Protein AF-A0A928E2N6-F1 (afdb_monomer)

Radius of gyration: 19.82 Å; Cα contacts (8 Å, |Δi|>4): 132; chains: 1; bounding box: 43×44×57 Å

pLDDT: mean 77.63, std 20.13, range [38.91, 95.31]

Secondary structure (DSSP, 8-state):
--------------------S----EEEEEEEEE-TTS-EEEEEEEE-TTS-EEEEESSTT-EEEEEEE-TTS-EEE-----SSGGG-

Solvent-accessible surface area (backbone atoms only — not comparable to full-atom values): 5846 Å² total; per-residue (Å²): 136,86,81,79,88,91,83,84,79,84,86,77,85,83,75,92,81,87,79,89,82,78,82,74,55,52,69,47,78,44,85,60,45,67,48,98,90,67,51,81,33,38,32,40,38,36,36,48,96,86,70,34,35,40,30,33,28,74,59,89,66,38,71,52,39,37,33,38,62,48,100,88,63,53,73,43,71,77,55,86,67,52,99,45,66,89,71,109

Structure (mmCIF, N/CA/C/O backbone):
data_AF-A0A928E2N6-F1
#
_entry.id   AF-A0A928E2N6-F1
#
loop_
_atom_site.group_PDB
_atom_site.id
_atom_site.type_symbol
_atom_site.label_atom_id
_atom_site.label_alt_id
_atom_site.label_comp_id
_atom_site.label_asym_id
_atom_site.label_entity_id
_atom_site.label_seq_id
_atom_site.pdbx_PDB_ins_code
_atom_site.Cartn_x
_atom_site.Cartn_y
_atom_site.Cartn_z
_atom_site.occupancy
_atom_site.B_iso_or_equiv
_atom_site.auth_seq_id
_atom_site.auth_comp_id
_atom_site.auth_asym_id
_atom_site.auth_atom_id
_atom_site.pdbx_PDB_model_num
ATOM 1 N N . MET A 1 1 ? 3.689 33.972 -41.302 1.00 46.59 1 MET A N 1
ATOM 2 C CA . MET A 1 1 ? 4.862 33.084 -41.134 1.00 46.59 1 MET A CA 1
ATOM 3 C C . MET A 1 1 ? 5.228 33.074 -39.656 1.00 46.5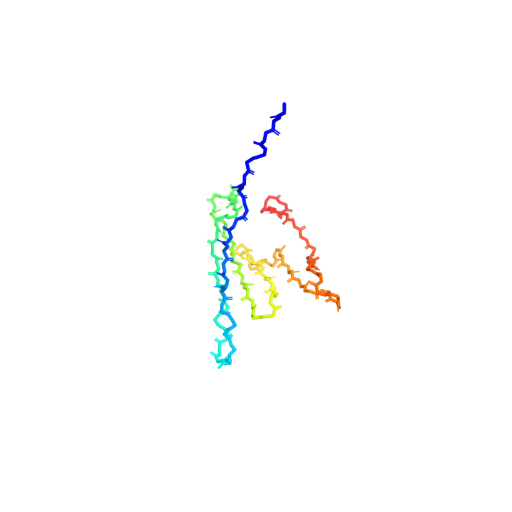9 1 MET A C 1
ATOM 5 O O . MET A 1 1 ? 6.034 33.877 -39.213 1.00 46.59 1 MET A O 1
ATOM 9 N N . SER A 1 2 ? 4.521 32.249 -38.882 1.00 40.22 2 SER A N 1
ATOM 10 C CA . SER A 1 2 ? 4.717 32.106 -37.435 1.00 40.22 2 SER A CA 1
ATOM 11 C C . SER A 1 2 ? 5.978 31.276 -37.192 1.00 40.22 2 SER A C 1
ATOM 13 O O . SER A 1 2 ? 6.051 30.138 -37.656 1.00 40.22 2 SER A O 1
ATOM 15 N N . ARG A 1 3 ? 6.998 31.858 -36.550 1.00 46.84 3 ARG A N 1
ATOM 16 C CA . ARG A 1 3 ? 8.234 31.157 -36.186 1.00 46.84 3 ARG A CA 1
ATOM 17 C C . ARG A 1 3 ? 8.151 30.699 -34.725 1.00 46.84 3 ARG A C 1
ATOM 19 O O . ARG A 1 3 ? 8.167 31.509 -33.810 1.00 46.84 3 ARG A O 1
ATOM 26 N N . LEU A 1 4 ? 8.006 29.381 -34.613 1.00 46.31 4 LEU A N 1
ATOM 27 C CA . LEU A 1 4 ? 8.166 28.431 -33.505 1.00 46.31 4 LEU A CA 1
ATOM 28 C C . LEU A 1 4 ? 8.937 28.913 -32.248 1.00 46.31 4 LEU A C 1
ATOM 30 O O . LEU A 1 4 ? 10.045 29.430 -32.401 1.00 46.31 4 LEU A O 1
ATOM 34 N N . PRO A 1 5 ? 8.455 28.640 -31.014 1.00 48.06 5 PRO A N 1
ATOM 35 C CA . PRO A 1 5 ? 9.276 28.759 -29.817 1.00 48.06 5 PRO A CA 1
ATOM 36 C C . PRO A 1 5 ? 10.089 27.478 -29.571 1.00 48.06 5 PRO A C 1
ATOM 38 O O . PRO A 1 5 ? 9.569 26.369 -29.455 1.00 48.06 5 PRO A O 1
ATOM 41 N N . LEU A 1 6 ? 11.398 27.685 -29.491 1.00 50.03 6 LEU A N 1
ATOM 42 C CA . LEU A 1 6 ? 12.454 26.744 -29.151 1.00 50.03 6 LEU A CA 1
ATOM 43 C C . LEU A 1 6 ? 12.498 26.575 -27.616 1.00 50.03 6 LEU A C 1
ATOM 45 O O . LEU A 1 6 ? 13.185 27.327 -26.938 1.00 50.03 6 LEU A O 1
ATOM 49 N N . PHE A 1 7 ? 11.747 25.621 -27.061 1.00 45.91 7 PHE A N 1
ATOM 50 C CA . PHE A 1 7 ? 11.832 25.222 -25.643 1.00 45.91 7 PHE A CA 1
ATOM 51 C C . PHE A 1 7 ? 11.956 23.699 -25.530 1.00 45.91 7 PHE A C 1
ATOM 53 O O . PHE A 1 7 ? 11.062 23.011 -25.056 1.00 45.91 7 PHE A O 1
ATOM 60 N N . MET A 1 8 ? 13.078 23.159 -25.999 1.00 50.00 8 MET A N 1
ATOM 61 C CA . MET A 1 8 ? 13.530 21.816 -25.638 1.00 50.00 8 MET A CA 1
ATOM 62 C C . MET A 1 8 ? 15.055 21.826 -25.619 1.00 50.00 8 MET A C 1
ATOM 64 O O . MET A 1 8 ? 15.706 21.561 -26.626 1.00 50.00 8 MET A O 1
ATOM 68 N N . SER A 1 9 ? 15.640 22.163 -24.475 1.00 45.59 9 SER A N 1
ATOM 69 C CA . SER A 1 9 ? 17.036 21.842 -24.218 1.00 45.59 9 SER A CA 1
ATOM 70 C C . SER A 1 9 ? 17.254 21.513 -22.747 1.00 45.59 9 SER A C 1
ATOM 72 O O . SER A 1 9 ? 16.984 22.305 -21.852 1.00 45.59 9 SER A O 1
ATOM 74 N N . SER A 1 10 ? 17.824 20.324 -22.561 1.00 43.00 10 SER A N 1
ATOM 75 C CA . SER A 1 10 ? 18.709 19.955 -21.464 1.00 43.00 10 SER A CA 1
ATOM 76 C C . SER A 1 10 ? 18.088 19.782 -20.076 1.00 43.00 10 SER A C 1
ATOM 78 O O . SER A 1 10 ? 18.066 20.706 -19.269 1.00 43.00 10 SER A O 1
ATOM 80 N N . LEU A 1 11 ? 17.815 18.525 -19.718 1.00 39.09 11 LEU A N 1
ATOM 81 C CA . LEU A 1 11 ? 18.264 18.058 -18.410 1.00 39.09 11 LEU A CA 1
ATOM 82 C C . LEU A 1 11 ? 19.056 16.763 -18.581 1.00 39.09 11 LEU A C 1
ATOM 84 O O . LEU A 1 11 ? 18.522 15.687 -18.840 1.00 39.09 11 LEU A O 1
ATOM 88 N N . ALA A 1 12 ? 20.369 16.942 -18.527 1.00 39.75 12 ALA A N 1
ATOM 89 C CA . ALA A 1 12 ? 21.351 15.887 -18.485 1.00 39.75 12 ALA A CA 1
ATOM 90 C C . ALA A 1 12 ? 21.264 15.125 -17.154 1.00 39.75 12 ALA A C 1
ATOM 92 O O . ALA A 1 12 ? 21.134 15.731 -16.096 1.00 39.75 12 ALA A O 1
ATOM 93 N N . LEU A 1 13 ? 21.446 13.809 -17.266 1.00 43.19 13 LEU A N 1
ATOM 94 C CA . LEU A 1 13 ? 22.2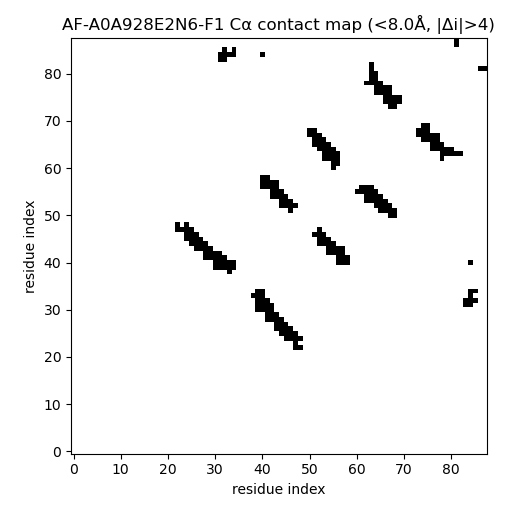79 12.989 -16.389 1.00 43.19 13 LEU A CA 1
ATOM 95 C C . LEU A 1 13 ? 21.918 12.969 -14.892 1.00 43.19 13 LEU A C 1
ATOM 97 O O . LEU A 1 13 ? 22.370 13.810 -14.121 1.00 43.19 13 LEU A O 1
ATOM 101 N N . ILE A 1 14 ? 21.256 11.897 -14.447 1.00 47.72 14 ILE A N 1
ATOM 102 C CA . ILE A 1 14 ? 21.386 11.441 -13.058 1.00 47.72 14 ILE A CA 1
ATOM 103 C C . ILE A 1 14 ? 21.898 9.999 -13.056 1.00 47.72 14 ILE A C 1
ATOM 105 O O . ILE A 1 14 ? 21.200 9.052 -13.402 1.00 47.72 14 ILE A O 1
ATOM 109 N N . ALA A 1 15 ? 23.195 9.939 -12.752 1.00 38.91 15 ALA A N 1
ATOM 110 C CA . ALA A 1 15 ? 23.989 8.894 -12.123 1.00 38.91 15 ALA A CA 1
ATOM 111 C C . ALA A 1 15 ? 23.453 7.453 -12.131 1.00 38.91 15 ALA A C 1
ATOM 113 O O . ALA A 1 15 ? 22.570 7.079 -11.364 1.00 38.91 15 ALA A O 1
ATOM 114 N N . ALA A 1 16 ? 24.159 6.603 -12.878 1.00 47.41 16 ALA A N 1
ATOM 115 C CA . ALA A 1 16 ? 24.346 5.215 -12.492 1.00 47.41 16 ALA A CA 1
ATOM 116 C C . ALA A 1 16 ? 25.119 5.175 -11.161 1.00 47.41 16 ALA A C 1
ATOM 118 O O . ALA A 1 16 ? 26.277 5.590 -11.111 1.00 47.41 16 ALA A O 1
ATOM 119 N N . PHE A 1 17 ? 24.494 4.674 -10.097 1.00 47.81 17 PHE A N 1
ATOM 120 C CA . PHE A 1 17 ? 25.200 4.267 -8.886 1.00 47.81 17 PHE A CA 1
ATOM 121 C C . PHE A 1 17 ? 24.947 2.778 -8.664 1.00 47.81 17 PHE A C 1
ATOM 123 O O . PHE A 1 17 ? 23.868 2.361 -8.254 1.00 47.81 17 PHE A O 1
ATOM 130 N N . ALA A 1 18 ? 25.946 1.973 -9.014 1.00 51.50 18 ALA A N 1
ATOM 131 C CA . ALA A 1 18 ? 25.992 0.554 -8.714 1.00 51.50 18 ALA A CA 1
ATOM 132 C C . ALA A 1 18 ? 26.849 0.343 -7.459 1.00 51.50 18 ALA A C 1
ATOM 134 O O . ALA A 1 18 ? 28.005 0.761 -7.454 1.00 51.50 18 ALA A O 1
ATOM 135 N N . ALA A 1 19 ? 26.275 -0.313 -6.443 1.00 43.91 19 ALA A N 1
ATOM 136 C CA . ALA A 1 19 ? 26.853 -1.428 -5.673 1.00 43.91 19 ALA A CA 1
ATOM 137 C C . ALA A 1 19 ? 26.368 -1.451 -4.207 1.00 43.91 19 ALA A C 1
ATOM 139 O O . ALA A 1 19 ? 26.829 -0.688 -3.367 1.00 43.91 19 ALA A O 1
ATOM 140 N N . SER A 1 20 ? 25.479 -2.414 -3.946 1.00 54.00 20 SER A N 1
ATOM 141 C CA . SER A 1 20 ? 25.481 -3.364 -2.825 1.00 54.00 20 SER A CA 1
ATOM 142 C C . SER A 1 20 ? 25.791 -2.883 -1.401 1.00 54.00 20 SER A C 1
ATOM 144 O O . SER A 1 20 ? 26.947 -2.694 -1.032 1.00 54.00 20 SER A O 1
ATOM 146 N N . GLY A 1 21 ? 24.767 -2.939 -0.542 1.00 49.88 21 GLY A N 1
ATOM 147 C CA . GLY A 1 21 ? 24.940 -3.105 0.905 1.00 49.88 21 GLY A CA 1
ATOM 148 C C . GLY A 1 21 ? 23.768 -2.569 1.722 1.00 49.88 21 GLY A C 1
ATOM 149 O O . GLY A 1 21 ? 23.751 -1.392 2.043 1.00 49.88 21 GLY A O 1
ATOM 150 N N . ILE A 1 22 ? 22.839 -3.463 2.085 1.00 44.12 22 ILE A N 1
ATOM 151 C CA . ILE A 1 22 ? 21.604 -3.224 2.856 1.00 44.12 22 ILE A CA 1
ATOM 152 C C . ILE A 1 22 ? 20.662 -2.230 2.172 1.00 44.12 22 ILE A C 1
ATOM 154 O O . ILE A 1 22 ? 20.776 -1.015 2.302 1.00 44.12 22 ILE A O 1
ATOM 158 N N . VAL A 1 23 ? 19.678 -2.796 1.478 1.00 48.06 23 VAL A N 1
ATOM 159 C CA . VAL A 1 23 ? 18.527 -2.072 0.945 1.00 48.06 23 VAL A CA 1
ATOM 160 C C . VAL A 1 23 ? 17.795 -1.419 2.112 1.00 48.06 23 VAL A C 1
ATOM 162 O O . VAL A 1 23 ? 17.064 -2.081 2.850 1.00 48.06 23 VAL A O 1
ATOM 165 N N . SER A 1 24 ? 18.018 -0.125 2.318 1.00 50.62 24 SER A N 1
ATOM 166 C CA . SER A 1 24 ? 17.142 0.680 3.157 1.00 50.62 24 SER A CA 1
ATOM 167 C C . SER A 1 24 ? 15.818 0.756 2.414 1.00 50.62 24 SER A C 1
ATOM 169 O O . SER A 1 24 ? 15.679 1.582 1.518 1.00 50.62 24 SER A O 1
ATOM 171 N N . ALA A 1 25 ? 14.875 -0.134 2.733 1.00 61.19 25 ALA A N 1
ATOM 172 C CA . ALA A 1 25 ? 13.524 -0.041 2.201 1.00 61.19 25 ALA A CA 1
ATOM 173 C C . ALA A 1 25 ? 13.010 1.370 2.502 1.00 61.19 25 ALA A C 1
ATOM 175 O O . ALA A 1 25 ? 12.803 1.727 3.667 1.00 61.19 25 ALA A O 1
ATOM 176 N N . ALA A 1 26 ? 12.896 2.201 1.465 1.00 70.75 26 ALA A N 1
ATOM 177 C CA . ALA A 1 26 ? 12.398 3.555 1.621 1.00 70.75 26 ALA A CA 1
ATOM 178 C C . ALA A 1 26 ? 10.966 3.420 2.130 1.00 70.75 26 ALA A C 1
ATOM 180 O O . ALA A 1 26 ? 10.124 2.818 1.461 1.00 70.75 26 ALA A O 1
ATOM 181 N N . THR A 1 27 ? 10.751 3.868 3.364 1.00 86.12 27 THR A N 1
ATOM 182 C CA . THR A 1 27 ? 9.471 3.740 4.050 1.00 86.12 27 THR A CA 1
ATOM 183 C C . THR A 1 27 ? 8.856 5.119 4.145 1.00 86.12 27 THR A C 1
ATOM 185 O O . THR A 1 27 ? 9.344 5.980 4.875 1.00 86.12 27 THR A O 1
ATOM 188 N N . GLU A 1 28 ? 7.785 5.323 3.396 1.00 93.06 28 GLU A N 1
ATOM 189 C CA . GLU A 1 28 ? 6.988 6.540 3.437 1.00 93.06 28 GLU A CA 1
ATOM 190 C C . GLU A 1 28 ? 5.738 6.280 4.272 1.00 93.06 28 GLU A C 1
ATOM 192 O O . GLU A 1 28 ? 5.111 5.226 4.162 1.00 93.06 28 GLU A O 1
ATOM 197 N N . THR A 1 29 ? 5.386 7.229 5.136 1.00 94.44 29 THR A N 1
ATOM 198 C CA . THR A 1 29 ? 4.158 7.168 5.936 1.00 94.44 29 THR A CA 1
ATOM 199 C C . THR A 1 29 ? 3.218 8.272 5.483 1.00 94.44 29 THR A C 1
ATOM 201 O O . THR A 1 29 ? 3.629 9.429 5.401 1.00 94.44 29 THR A O 1
ATOM 204 N N . SER A 1 30 ? 1.960 7.929 5.228 1.00 93.50 30 SER A N 1
ATOM 205 C CA . SER A 1 30 ? 0.907 8.890 4.900 1.00 93.50 30 SER A CA 1
ATOM 206 C C . SER A 1 30 ? -0.355 8.624 5.711 1.00 93.50 30 SER A C 1
ATOM 208 O O . SER A 1 30 ? -0.594 7.504 6.166 1.00 93.50 30 SER A O 1
ATOM 210 N N . ASP A 1 31 ? -1.187 9.646 5.874 1.00 94.44 31 ASP A N 1
ATOM 211 C CA . ASP A 1 31 ? -2.535 9.464 6.407 1.00 94.44 31 ASP A CA 1
ATOM 212 C C . ASP A 1 31 ? -3.407 8.793 5.336 1.00 94.44 31 ASP A C 1
ATOM 214 O O . ASP A 1 31 ? -3.378 9.187 4.168 1.00 94.44 31 ASP A O 1
ATOM 218 N N . TRP A 1 32 ? -4.133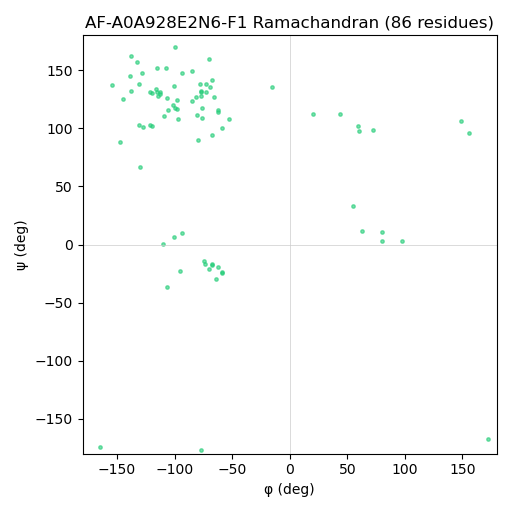 7.737 5.714 1.00 91.88 32 TRP A N 1
ATOM 219 C CA . TRP A 1 32 ? -4.971 6.950 4.799 1.00 91.88 32 TRP A CA 1
ATOM 220 C C . TRP A 1 32 ? -6.459 7.205 5.006 1.00 91.88 32 TRP A C 1
ATOM 222 O O . TRP A 1 32 ? -7.215 7.249 4.042 1.00 91.88 32 TRP A O 1
ATOM 232 N N . GLY A 1 33 ? -6.876 7.394 6.258 1.00 90.94 33 GLY A N 1
ATOM 233 C CA . GLY A 1 33 ? -8.272 7.630 6.595 1.00 90.94 33 GLY A CA 1
ATOM 234 C C . GLY A 1 33 ? -8.521 7.632 8.096 1.00 90.94 33 GLY A C 1
ATOM 235 O O . GLY A 1 33 ? -7.591 7.694 8.902 1.00 90.94 33 GLY A O 1
ATOM 236 N N . LYS A 1 34 ? -9.796 7.579 8.477 1.00 92.06 34 LYS A N 1
ATOM 237 C CA . LYS A 1 34 ? -10.232 7.614 9.874 1.00 92.06 34 LYS A CA 1
ATOM 238 C C . LYS A 1 34 ? -11.351 6.605 10.092 1.00 92.06 34 LYS A C 1
ATOM 240 O O . LYS A 1 34 ? -12.313 6.581 9.333 1.00 92.06 34 LYS A O 1
ATOM 245 N N . LEU A 1 35 ? -11.246 5.804 11.148 1.00 88.31 35 LEU A N 1
ATOM 246 C CA . LEU A 1 35 ? -12.295 4.848 11.505 1.00 88.31 35 LEU A CA 1
ATOM 247 C C . LEU A 1 35 ? -13.540 5.569 12.034 1.00 88.31 35 LEU A C 1
ATOM 249 O O . LEU A 1 35 ? -13.464 6.682 12.560 1.00 88.31 35 LEU A O 1
ATOM 253 N N . SER A 1 36 ? -14.690 4.894 11.994 1.00 86.81 36 SER A N 1
ATOM 254 C CA . SER A 1 36 ? -15.938 5.380 12.606 1.00 86.81 36 SER A CA 1
ATOM 255 C C . SER A 1 36 ? -15.811 5.627 14.116 1.00 86.81 36 SER A C 1
ATOM 257 O O . SER A 1 36 ? -16.514 6.466 14.674 1.00 86.81 36 SER A O 1
ATOM 259 N N . THR A 1 37 ? -14.869 4.942 14.769 1.00 88.75 37 THR A N 1
ATOM 260 C CA . THR A 1 37 ? -14.487 5.130 16.176 1.00 88.75 37 THR A CA 1
ATOM 261 C C . THR A 1 37 ? -13.668 6.400 16.423 1.00 88.75 37 THR A C 1
ATOM 263 O O . THR A 1 37 ? -13.520 6.824 17.566 1.00 88.75 37 THR A O 1
ATOM 266 N N . GLY A 1 38 ? -13.152 7.026 15.365 1.00 89.31 38 GLY A N 1
ATOM 267 C CA . GLY A 1 38 ? -12.387 8.263 15.418 1.00 89.31 38 GLY A CA 1
ATOM 268 C C . GLY A 1 38 ? -10.864 8.102 15.406 1.00 89.31 38 GLY A C 1
ATOM 269 O O . GLY A 1 38 ? -10.164 9.109 15.493 1.00 89.31 38 GLY A O 1
ATOM 270 N N . GLU A 1 39 ? -10.350 6.882 15.283 1.00 91.69 39 GLU A N 1
ATOM 271 C CA . GLU A 1 39 ? -8.913 6.607 15.215 1.00 91.69 39 GLU A CA 1
ATOM 272 C C . GLU A 1 39 ? -8.337 6.911 13.821 1.00 91.69 39 GLU A C 1
ATOM 274 O O . GLU A 1 39 ? -8.963 6.600 12.805 1.00 91.69 39 GLU A O 1
ATOM 279 N N . GLU A 1 40 ? -7.153 7.531 13.774 1.00 93.75 40 GLU A N 1
ATOM 280 C CA . GLU A 1 40 ? -6.429 7.796 12.528 1.00 93.75 40 GLU A CA 1
ATOM 281 C C . GLU A 1 40 ? -5.748 6.535 12.003 1.00 93.75 40 GLU A C 1
ATOM 283 O O . GLU A 1 40 ? -5.000 5.851 12.709 1.00 93.75 40 GLU A O 1
ATOM 288 N N . VAL A 1 41 ? -5.946 6.280 10.718 1.00 94.81 41 VAL A N 1
ATOM 289 C CA . VAL A 1 41 ? -5.344 5.159 10.018 1.00 94.81 41 VAL A CA 1
ATOM 290 C C . VAL A 1 41 ? -4.247 5.680 9.103 1.00 94.81 41 VAL A C 1
ATOM 292 O O . VAL A 1 41 ? -4.462 6.573 8.283 1.00 94.81 41 VAL A O 1
ATOM 295 N N . LYS A 1 42 ? -3.055 5.110 9.254 1.00 95.00 42 LYS A N 1
ATOM 296 C CA . LYS A 1 42 ? -1.854 5.436 8.488 1.00 95.00 42 LYS A CA 1
ATOM 297 C C . LYS A 1 42 ? -1.536 4.319 7.511 1.00 95.00 42 LYS A C 1
ATOM 299 O O . LYS A 1 42 ? -1.845 3.151 7.762 1.00 95.00 42 LYS A O 1
ATOM 304 N N . LEU A 1 43 ? -0.894 4.696 6.414 1.00 94.56 43 LEU A N 1
ATOM 305 C CA . LEU A 1 43 ? -0.376 3.791 5.405 1.00 94.56 43 LEU A CA 1
ATOM 306 C C . LEU A 1 43 ? 1.143 3.894 5.360 1.00 94.56 43 LEU A C 1
ATOM 308 O O . LEU A 1 43 ? 1.700 4.986 5.276 1.00 94.56 43 LEU A O 1
ATOM 312 N N . PHE A 1 44 ? 1.794 2.742 5.389 1.00 94.50 44 PHE A N 1
ATOM 313 C CA . PHE A 1 44 ? 3.231 2.586 5.252 1.00 94.50 44 PHE A CA 1
ATOM 314 C C . PHE A 1 44 ? 3.515 2.023 3.869 1.00 94.50 44 PHE A C 1
ATOM 316 O O . PHE A 1 44 ? 3.109 0.904 3.562 1.00 94.50 44 PHE A O 1
ATOM 323 N N . THR A 1 45 ? 4.200 2.797 3.037 1.00 94.69 45 THR A N 1
ATOM 324 C CA . THR A 1 45 ? 4.637 2.382 1.704 1.00 94.69 45 THR A CA 1
ATOM 325 C C . THR A 1 45 ? 6.110 2.023 1.771 1.00 94.69 45 THR A C 1
ATOM 327 O O . THR A 1 45 ? 6.927 2.860 2.136 1.00 94.69 45 THR A O 1
ATOM 330 N N . MET A 1 46 ? 6.441 0.781 1.432 1.00 94.44 46 MET A N 1
ATOM 331 C CA . MET A 1 46 ? 7.803 0.258 1.419 1.00 94.44 46 MET A CA 1
ATOM 332 C C . MET A 1 46 ? 8.204 -0.081 -0.009 1.00 94.44 46 MET A C 1
ATOM 334 O O . MET A 1 46 ? 7.509 -0.850 -0.675 1.00 94.44 46 MET A O 1
ATOM 338 N N . THR A 1 47 ? 9.348 0.436 -0.447 1.00 91.12 47 THR A N 1
ATOM 339 C CA . THR A 1 47 ? 9.906 0.156 -1.777 1.00 91.12 47 THR A CA 1
ATOM 340 C C . THR A 1 47 ? 11.239 -0.571 -1.646 1.00 91.12 47 THR A C 1
ATOM 342 O O . THR A 1 47 ? 12.084 -0.168 -0.845 1.00 91.12 47 THR A O 1
ATOM 345 N N . ASN A 1 48 ? 11.437 -1.639 -2.425 1.00 88.69 48 ASN A N 1
ATOM 346 C CA . ASN A 1 48 ? 12.722 -2.338 -2.508 1.00 88.69 48 ASN A CA 1
ATOM 347 C C . ASN A 1 48 ? 13.537 -1.932 -3.750 1.00 88.69 48 ASN A C 1
ATOM 349 O O . ASN A 1 48 ? 13.023 -1.308 -4.677 1.00 88.69 48 ASN A O 1
ATOM 353 N N . ASP A 1 49 ? 14.799 -2.362 -3.798 1.00 86.75 49 ASP A N 1
ATOM 354 C CA . ASP A 1 49 ? 15.732 -2.065 -4.901 1.00 86.75 49 ASP A CA 1
ATOM 355 C C . ASP A 1 49 ? 15.299 -2.612 -6.266 1.00 86.75 49 ASP A C 1
ATOM 357 O O . ASP A 1 49 ? 15.764 -2.147 -7.302 1.00 86.75 49 ASP A O 1
ATOM 361 N N . ASN A 1 50 ? 14.403 -3.599 -6.282 1.00 85.62 50 ASN A N 1
ATOM 362 C CA . ASN A 1 50 ? 13.887 -4.204 -7.507 1.00 85.62 50 ASN A CA 1
ATOM 363 C C . ASN A 1 50 ? 12.582 -3.538 -7.981 1.00 85.62 50 ASN A C 1
ATOM 365 O O . ASN A 1 50 ? 11.917 -4.061 -8.873 1.00 85.62 50 ASN A O 1
ATOM 369 N N . GLY A 1 51 ? 12.193 -2.410 -7.375 1.00 86.88 51 GLY A N 1
ATOM 370 C CA . GLY A 1 51 ? 11.006 -1.638 -7.741 1.00 86.88 51 GLY A CA 1
ATOM 371 C C . GLY A 1 51 ? 9.688 -2.190 -7.199 1.00 86.88 51 GLY A C 1
ATOM 372 O O . GLY A 1 51 ? 8.643 -1.613 -7.483 1.00 86.88 51 GLY A O 1
ATOM 373 N N . MET A 1 52 ? 9.705 -3.268 -6.409 1.00 92.31 52 MET A N 1
ATOM 374 C CA . MET A 1 52 ? 8.500 -3.770 -5.748 1.00 92.31 52 MET A CA 1
ATOM 375 C C . MET A 1 52 ? 8.062 -2.797 -4.657 1.00 92.31 52 MET A C 1
ATOM 377 O O . MET A 1 52 ? 8.884 -2.360 -3.846 1.00 92.31 52 MET A O 1
ATOM 381 N N . VAL A 1 53 ? 6.759 -2.524 -4.610 1.00 94.44 53 VAL A N 1
ATOM 382 C CA . VAL A 1 53 ? 6.139 -1.641 -3.621 1.00 94.44 53 VAL A CA 1
ATOM 383 C C . VAL A 1 53 ? 5.110 -2.422 -2.818 1.00 94.44 53 VAL A C 1
ATOM 385 O O . VAL A 1 53 ? 4.247 -3.082 -3.390 1.00 94.44 53 VAL A O 1
ATOM 388 N N . VAL A 1 54 ? 5.176 -2.330 -1.494 1.0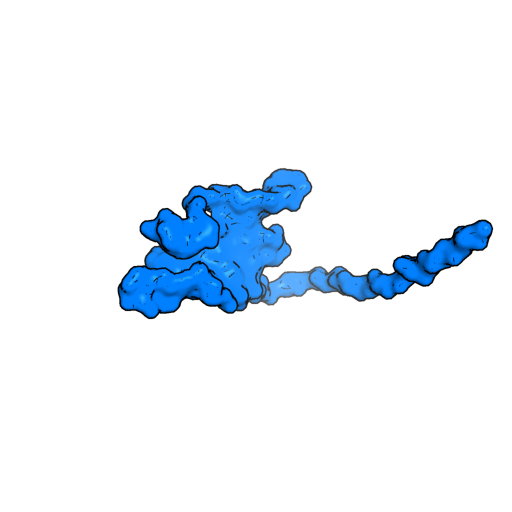0 94.12 54 VAL A N 1
ATOM 389 C CA . VAL A 1 54 ? 4.179 -2.910 -0.587 1.00 94.12 54 VAL A CA 1
ATOM 390 C C . VAL A 1 54 ? 3.592 -1.802 0.270 1.00 94.12 54 VAL A C 1
ATOM 392 O O . VAL A 1 54 ? 4.337 -1.014 0.852 1.00 94.12 54 VAL A O 1
ATOM 395 N N . LYS A 1 55 ? 2.263 -1.751 0.366 1.00 94.25 55 LYS A N 1
ATOM 396 C CA . LYS A 1 55 ? 1.550 -0.810 1.235 1.00 94.25 55 LYS A CA 1
ATOM 397 C C . LYS A 1 55 ? 0.845 -1.559 2.357 1.00 94.25 55 LYS A C 1
ATOM 399 O O . LYS A 1 55 ? 0.136 -2.532 2.104 1.00 94.25 55 LYS A O 1
ATOM 404 N N . VAL A 1 56 ? 1.053 -1.111 3.591 1.00 94.56 56 VAL A N 1
ATOM 405 C CA . VAL A 1 56 ? 0.504 -1.737 4.802 1.00 94.56 56 VAL A CA 1
ATOM 406 C C . VAL A 1 56 ? -0.156 -0.683 5.674 1.00 94.56 56 VAL A C 1
ATOM 408 O O . VAL A 1 56 ? 0.395 0.399 5.853 1.00 94.56 56 VAL A O 1
ATOM 411 N N . SER A 1 57 ? -1.320 -0.986 6.237 1.00 94.00 57 SER A N 1
ATOM 412 C CA . SER A 1 57 ? -2.007 -0.111 7.185 1.00 94.00 57 SER A CA 1
ATOM 413 C C . SER A 1 57 ? -1.660 -0.445 8.642 1.00 94.00 57 SER A C 1
ATOM 415 O O . SER A 1 57 ? -1.472 -1.611 8.986 1.00 94.00 57 SER A O 1
ATOM 417 N N . ASN A 1 58 ? -1.633 0.559 9.532 1.00 92.75 58 ASN A N 1
ATOM 418 C CA . ASN A 1 58 ? -1.623 0.312 10.986 1.00 92.75 58 ASN A CA 1
ATOM 419 C C . ASN A 1 58 ? -2.938 -0.308 11.490 1.00 92.75 58 ASN A C 1
ATOM 421 O O . ASN A 1 58 ? -2.963 -0.872 12.582 1.00 92.75 58 ASN A O 1
ATOM 425 N N . TYR A 1 59 ? -4.016 -0.231 10.709 1.00 91.31 59 TYR A N 1
ATOM 426 C CA . TYR A 1 59 ? -5.259 -0.919 11.009 1.00 91.31 59 TYR A CA 1
ATOM 427 C C . TYR A 1 59 ? -5.112 -2.404 10.670 1.00 91.31 59 TYR A C 1
ATOM 429 O O . TYR A 1 59 ? -4.980 -2.778 9.507 1.00 91.31 59 TYR A O 1
ATOM 437 N N . GLY A 1 60 ? -5.053 -3.252 11.701 1.00 87.62 60 GLY A N 1
ATOM 438 C CA . GLY A 1 60 ? -5.005 -4.713 11.558 1.00 87.62 60 GLY A CA 1
ATOM 439 C C . GLY A 1 60 ? -3.773 -5.277 10.837 1.00 87.62 60 GLY A C 1
ATOM 440 O O . GLY A 1 60 ? -3.782 -6.456 10.493 1.00 87.62 60 GLY A O 1
ATOM 441 N N . ALA A 1 61 ? -2.735 -4.464 10.596 1.00 87.81 61 ALA A N 1
ATOM 442 C CA . ALA A 1 61 ? -1.591 -4.808 9.744 1.00 87.81 61 ALA A CA 1
ATOM 443 C C . ALA A 1 61 ? -2.002 -5.253 8.323 1.00 87.81 61 ALA A C 1
ATOM 445 O O . ALA A 1 61 ? -1.366 -6.119 7.719 1.00 87.81 61 ALA A O 1
ATOM 446 N N . LEU A 1 62 ? -3.087 -4.674 7.796 1.00 90.62 62 LEU A N 1
ATOM 447 C CA . LEU A 1 62 ? -3.631 -5.027 6.488 1.00 90.62 62 LEU A CA 1
ATOM 448 C C . LEU A 1 62 ? -2.654 -4.649 5.374 1.00 90.62 62 LEU A C 1
ATOM 450 O O . LEU A 1 62 ? -2.246 -3.493 5.266 1.00 90.62 62 LEU A O 1
ATOM 454 N N . VAL A 1 63 ? -2.322 -5.611 4.514 1.00 91.44 63 VAL A N 1
ATOM 455 C CA . VAL A 1 63 ? -1.618 -5.338 3.257 1.00 91.44 63 VAL A CA 1
ATOM 456 C C . VAL A 1 63 ? -2.650 -4.860 2.241 1.00 91.44 63 VAL A C 1
ATOM 458 O O . VAL A 1 63 ? -3.517 -5.633 1.840 1.00 91.44 63 VAL A O 1
ATOM 461 N N . THR A 1 64 ? -2.575 -3.589 1.854 1.00 91.94 64 THR A N 1
ATOM 462 C CA . THR A 1 64 ? -3.568 -2.954 0.971 1.00 91.94 64 THR A CA 1
ATOM 463 C C . THR A 1 64 ? -3.157 -2.967 -0.495 1.00 91.94 64 THR A C 1
ATOM 465 O O . THR A 1 64 ? -4.014 -2.841 -1.359 1.00 91.94 64 THR A O 1
ATOM 468 N N . SER A 1 65 ? -1.857 -3.088 -0.779 1.00 92.75 65 SER A N 1
ATOM 469 C CA . SER A 1 65 ? -1.324 -3.101 -2.143 1.00 92.75 65 S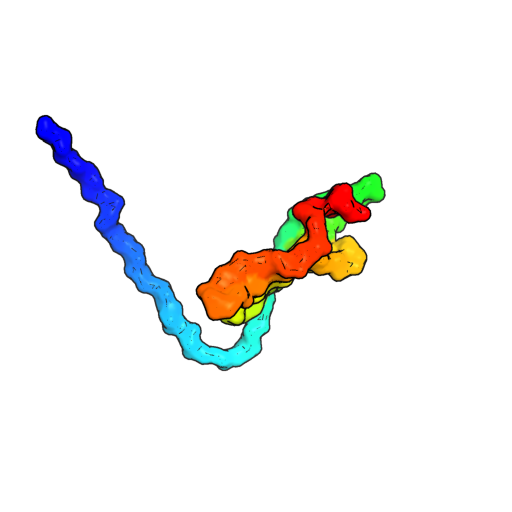ER A CA 1
ATOM 470 C C . SER A 1 65 ? 0.007 -3.844 -2.198 1.00 92.75 65 SER A C 1
ATOM 472 O O . SER A 1 65 ? 0.867 -3.653 -1.330 1.00 92.75 65 SER A O 1
ATOM 474 N N . ILE A 1 66 ? 0.192 -4.672 -3.229 1.00 94.19 66 ILE A N 1
ATOM 475 C CA . ILE A 1 66 ? 1.477 -5.297 -3.564 1.00 94.19 66 ILE A CA 1
ATOM 476 C C . ILE A 1 66 ? 1.715 -5.071 -5.052 1.00 94.19 66 ILE A C 1
ATOM 478 O O . ILE A 1 66 ? 1.135 -5.761 -5.885 1.00 94.19 66 ILE A O 1
ATOM 482 N N . ILE A 1 67 ? 2.583 -4.121 -5.389 1.00 95.31 67 ILE A N 1
ATOM 483 C CA . ILE A 1 67 ? 2.895 -3.759 -6.770 1.00 95.31 67 ILE A CA 1
ATOM 484 C C . ILE A 1 67 ? 4.206 -4.431 -7.171 1.00 95.31 67 ILE A C 1
ATOM 486 O O . ILE A 1 67 ? 5.261 -4.144 -6.600 1.00 95.31 67 ILE A O 1
ATOM 490 N N . VAL A 1 68 ? 4.145 -5.315 -8.164 1.00 94.19 68 VAL A N 1
ATOM 491 C CA . VAL A 1 68 ? 5.281 -6.121 -8.637 1.00 94.19 68 VAL A CA 1
ATOM 492 C C . VAL A 1 68 ? 5.461 -5.997 -10.152 1.00 94.19 68 VAL A C 1
ATOM 494 O O . VAL A 1 68 ? 4.466 -5.852 -10.866 1.00 94.19 68 VAL A O 1
ATOM 497 N N . PRO A 1 69 ? 6.703 -6.064 -10.665 1.00 92.00 69 PRO A N 1
ATOM 498 C CA . PRO A 1 69 ? 6.946 -6.159 -12.098 1.00 92.00 69 PRO A CA 1
ATOM 499 C C . PRO A 1 69 ? 6.572 -7.552 -12.621 1.00 92.00 69 PRO A C 1
ATOM 501 O O . PRO A 1 69 ? 6.902 -8.570 -12.010 1.00 92.00 69 PRO A O 1
ATOM 504 N N . ASP A 1 70 ? 5.921 -7.605 -13.779 1.00 91.25 70 ASP A N 1
ATOM 505 C CA . ASP A 1 70 ? 5.758 -8.831 -14.554 1.00 91.25 70 ASP A CA 1
ATOM 506 C C . ASP A 1 70 ? 7.049 -9.202 -15.313 1.00 91.25 70 ASP A C 1
ATOM 508 O O . ASP A 1 70 ? 8.086 -8.540 -15.215 1.00 91.25 70 ASP A O 1
ATOM 512 N N . LYS A 1 71 ? 6.991 -10.272 -16.114 1.00 91.31 71 LYS A N 1
ATOM 513 C CA . LYS A 1 71 ? 8.129 -10.741 -16.923 1.00 91.31 71 LYS A CA 1
ATOM 514 C C . LYS A 1 71 ? 8.672 -9.708 -17.925 1.00 91.31 71 LYS A C 1
ATOM 516 O O . LYS A 1 71 ? 9.815 -9.836 -18.350 1.00 91.31 71 LYS A O 1
ATOM 521 N N . ASP A 1 72 ? 7.857 -8.734 -18.325 1.00 94.12 72 ASP A N 1
ATOM 522 C CA . ASP A 1 72 ? 8.210 -7.673 -19.269 1.00 94.12 72 ASP A CA 1
ATOM 523 C C . ASP A 1 72 ? 8.540 -6.356 -18.532 1.00 94.12 72 ASP A C 1
ATOM 525 O O . ASP A 1 72 ? 8.739 -5.323 -19.173 1.00 94.12 72 ASP A O 1
ATOM 529 N N . GLY A 1 73 ? 8.596 -6.378 -17.193 1.00 89.31 73 GLY A N 1
ATOM 530 C CA . GLY A 1 73 ? 8.872 -5.22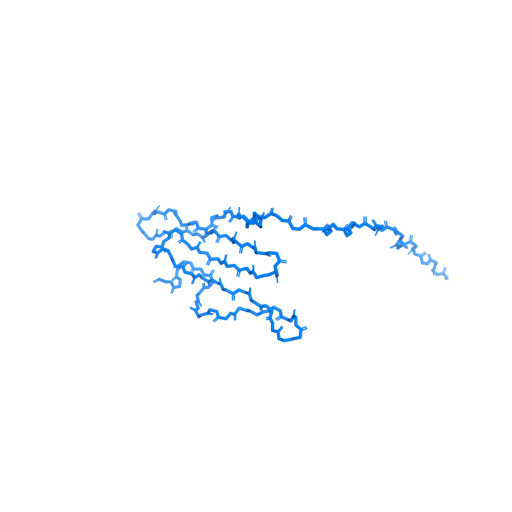3 -16.340 1.00 89.31 73 GLY A CA 1
ATOM 531 C C . GLY A 1 73 ? 7.671 -4.303 -16.107 1.00 89.31 73 GLY A C 1
ATOM 532 O O . GLY A 1 73 ? 7.845 -3.198 -15.595 1.00 89.31 73 GLY A O 1
ATOM 533 N N . LYS A 1 74 ? 6.452 -4.711 -16.480 1.00 92.94 74 LYS A N 1
ATOM 534 C CA . LYS A 1 74 ? 5.247 -3.908 -16.240 1.00 92.94 74 LYS A CA 1
ATOM 535 C C . LYS A 1 74 ? 4.776 -4.100 -14.808 1.00 92.94 74 LYS A C 1
ATOM 537 O O . LYS A 1 74 ? 4.548 -5.223 -14.373 1.00 92.94 74 LYS A O 1
ATOM 542 N N . MET A 1 75 ? 4.598 -2.996 -14.095 1.00 92.25 75 MET A N 1
ATOM 543 C CA . MET A 1 75 ? 4.131 -3.012 -12.711 1.00 92.25 75 MET A CA 1
ATOM 544 C C . MET A 1 75 ? 2.623 -3.273 -12.646 1.00 92.25 75 MET A C 1
ATOM 546 O O . MET A 1 75 ? 1.853 -2.602 -13.335 1.00 92.25 75 MET A O 1
ATOM 550 N N . ALA A 1 76 ? 2.205 -4.205 -11.793 1.00 92.62 76 ALA A N 1
ATOM 551 C CA . ALA A 1 76 ? 0.800 -4.484 -11.511 1.00 92.62 76 ALA A CA 1
ATOM 552 C C . ALA A 1 76 ? 0.578 -4.733 -10.015 1.00 92.62 76 ALA A C 1
ATOM 554 O O . ALA A 1 76 ? 1.437 -5.319 -9.354 1.00 92.62 76 ALA A O 1
ATOM 555 N N . ASP A 1 77 ? -0.575 -4.297 -9.499 1.00 93.62 77 ASP A N 1
ATOM 556 C CA . ASP A 1 77 ? -1.029 -4.687 -8.163 1.00 93.62 77 ASP A CA 1
ATOM 557 C C . ASP A 1 77 ? -1.587 -6.112 -8.214 1.00 93.62 77 ASP A C 1
ATOM 559 O O . ASP A 1 77 ? -2.422 -6.429 -9.064 1.00 93.62 77 ASP A O 1
ATOM 563 N N . VAL A 1 78 ? -1.096 -6.975 -7.330 1.00 93.31 78 VAL A N 1
ATOM 564 C CA . VAL A 1 78 ? -1.511 -8.382 -7.235 1.00 93.31 78 VAL A CA 1
ATOM 565 C C . VAL A 1 78 ? -2.327 -8.679 -5.980 1.00 93.31 78 VAL A C 1
ATOM 567 O O . VAL A 1 78 ? -2.718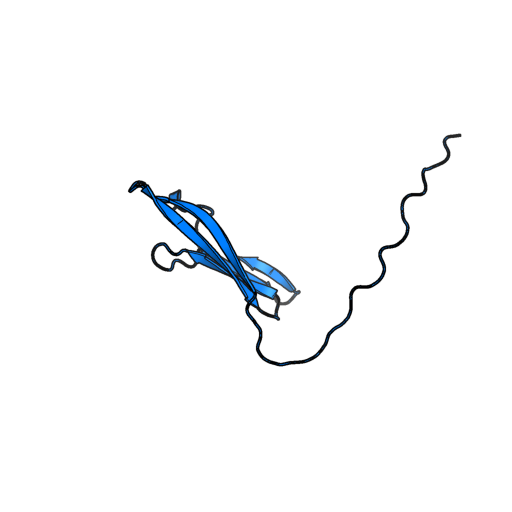 -9.826 -5.758 1.00 93.31 78 VAL A O 1
ATOM 570 N N . SER A 1 79 ? -2.579 -7.673 -5.146 1.00 90.38 79 SER A N 1
ATOM 571 C CA . SER A 1 79 ? -3.435 -7.815 -3.976 1.00 90.38 79 SER A CA 1
ATOM 572 C C . SER A 1 79 ? -4.909 -7.620 -4.337 1.00 90.38 79 SER A C 1
ATOM 574 O O . SER A 1 79 ? -5.264 -6.892 -5.262 1.00 90.38 79 SER A O 1
ATOM 576 N N . LEU A 1 80 ? -5.781 -8.302 -3.598 1.00 83.25 80 LEU A N 1
ATOM 577 C CA . LEU A 1 80 ? -7.214 -8.037 -3.624 1.00 83.25 80 LEU A CA 1
ATOM 578 C C . LEU A 1 80 ? -7.523 -7.144 -2.426 1.00 83.25 80 LEU A C 1
ATOM 580 O O . LEU A 1 80 ? -7.326 -7.557 -1.282 1.00 83.25 80 LEU A O 1
ATOM 584 N N . GLY A 1 81 ? -7.982 -5.929 -2.690 1.00 80.38 81 GLY A N 1
ATOM 585 C CA . GLY A 1 81 ? -8.207 -4.935 -1.654 1.00 80.38 81 GLY A CA 1
ATOM 586 C C . GLY A 1 81 ? -9.071 -3.776 -2.121 1.00 80.38 81 GLY A C 1
ATOM 587 O O . GLY A 1 81 ? -9.613 -3.792 -3.228 1.00 80.38 81 GLY A O 1
ATOM 588 N N . PHE A 1 82 ? -9.200 -2.787 -1.245 1.00 81.69 82 PHE A N 1
ATOM 589 C CA . PHE A 1 82 ? -9.931 -1.552 -1.499 1.00 81.69 82 PHE A CA 1
ATOM 590 C C . PHE A 1 82 ? -8.977 -0.359 -1.495 1.00 81.69 82 PHE A C 1
ATOM 592 O O . PHE A 1 82 ? -7.971 -0.357 -0.785 1.00 81.69 82 PHE A O 1
ATOM 599 N N . ASP A 1 83 ? -9.334 0.686 -2.241 1.00 82.25 83 ASP A N 1
ATOM 600 C CA . ASP A 1 83 ? -8.519 1.901 -2.348 1.00 82.25 83 ASP A CA 1
ATOM 601 C C . ASP A 1 83 ? -8.514 2.735 -1.050 1.00 82.25 83 ASP A C 1
ATOM 603 O O . ASP A 1 83 ? -7.605 3.542 -0.824 1.00 82.25 83 ASP A O 1
ATOM 607 N N . SER A 1 84 ? -9.512 2.543 -0.180 1.00 80.62 84 SER A N 1
ATOM 608 C CA . SER A 1 84 ? -9.687 3.305 1.058 1.00 80.62 84 SER A CA 1
ATOM 609 C C . SER A 1 84 ? -10.085 2.432 2.246 1.00 80.62 84 SER A C 1
ATOM 611 O O . SER A 1 84 ? -10.554 1.301 2.089 1.00 80.62 84 SER A O 1
ATOM 613 N N . VAL A 1 85 ? -9.895 2.978 3.451 1.00 81.56 85 VAL A N 1
ATOM 614 C CA . VAL A 1 85 ? -10.202 2.279 4.703 1.00 81.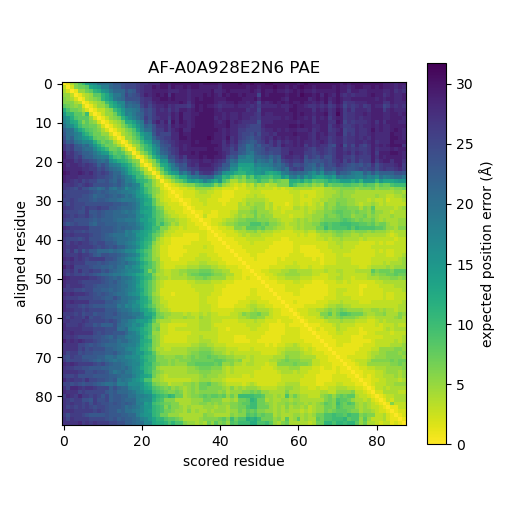56 85 VAL A CA 1
ATOM 615 C C . VAL A 1 85 ? -11.692 1.983 4.848 1.00 81.56 85 VAL A C 1
ATOM 617 O O . VAL A 1 85 ? -12.044 0.969 5.424 1.00 81.56 85 VAL A O 1
ATOM 620 N N . GLU A 1 86 ? -12.569 2.812 4.277 1.00 80.44 86 GLU A N 1
ATOM 621 C CA . GLU A 1 86 ? -14.026 2.623 4.306 1.00 80.44 86 GLU A CA 1
ATOM 622 C C . GLU A 1 86 ? -14.495 1.408 3.497 1.00 80.44 86 GLU A C 1
ATOM 624 O O . GLU A 1 86 ? -15.635 0.972 3.650 1.00 80.44 86 GLU A O 1
ATOM 629 N N . GLY A 1 87 ? -13.642 0.880 2.613 1.00 77.81 87 GLY A N 1
ATOM 630 C CA . GLY A 1 87 ? -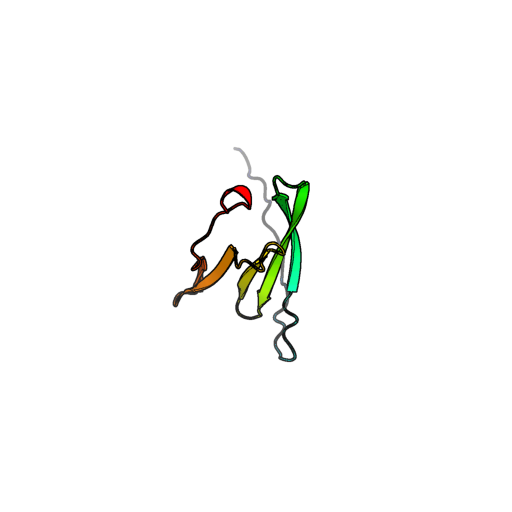13.906 -0.378 1.922 1.00 77.81 87 GLY A CA 1
ATOM 631 C C . GLY A 1 87 ? -13.756 -1.612 2.819 1.00 77.81 87 GLY A C 1
ATOM 632 O O . GLY A 1 87 ? -14.260 -2.671 2.452 1.00 77.81 87 GLY A O 1
ATOM 633 N N . TYR A 1 88 ? -13.092 -1.477 3.972 1.00 73.94 88 TYR A N 1
ATOM 634 C CA . TYR A 1 88 ? -12.834 -2.539 4.950 1.00 73.94 88 TYR A CA 1
ATOM 635 C C . TYR A 1 88 ? -13.735 -2.409 6.184 1.00 73.94 88 TYR A C 1
ATOM 637 O O . TYR A 1 88 ? -14.159 -3.475 6.688 1.00 73.94 88 TYR A O 1
#

Mean predicted aligned error: 12.57 Å

Sequence (88 aa):
MSRLPLFMSSLALIAAFAASGIVSAATETSDWGKLSTGEEVKLFTMTNDNGMVVKVSNYGALVTSIIVPDKDGKMADVSLGFDSVEGY

Foldseek 3Di:
DDDDDDPDDDDDDDDDDDDDDDWPFPWDKDFFDADPVGDTKIWIWTAGPQGWIWIFIPVVRDTAWTWDQDPVGDTDTPDDHDSGPVRD

Nearest PDB structures (foldseek):
  3oe3-assembly1_A  TM=5.288E-01  e=6.882E+00  Salmonella enterica subsp. enterica serovar Typhimurium
  3jva-assembly1_G  TM=5.623E-01  e=6.882E+00  Enterococcus faecalis V583